Protein AF-A0A7S3PNC8-F1 (afdb_monomer_lite)

Organism: NCBI:txid215587

Foldseek 3Di:
DADLDPDHDLPLDFLVSNVVVVVVCCVPPNVDDPVPVPPCSVVDDRCCSPCDDLNPLAQVSLLLVLLVVLVVVLPDPDPDDDDDDDQLNCCLLVVDGDDVVDDWDWDFQSVQLVVVNPVSDSVSSVRTHTDPPHPPPPVVVVDDPVRVVVCVVCLVVSVVSCVVNVHDRRPVSD

Sequence (174 aa):
MQETGDVNCDTGKPLEETWDNLKTSVEAHIKLQPSMLCTKLLDINPKWHKKEGDYAHDGKKIKARLRRFTKWLLNRPERNIAIVGHHNIFLALLEFSFMNCEVREYALDVSMAQTLADQETDAILKAWRPVYPLPLAADSNNLSNAEKEHLRIHLPYCVEKFTLWGYPIPENFR

Structure (mmCIF, N/CA/C/O backbone):
data_AF-A0A7S3PNC8-F1
#
_en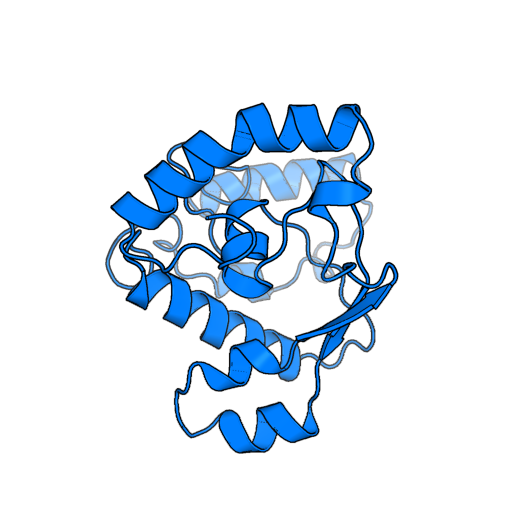try.id   AF-A0A7S3PNC8-F1
#
loop_
_atom_site.group_PDB
_atom_site.id
_atom_site.type_symbol
_atom_site.label_atom_id
_atom_site.label_alt_id
_atom_site.label_comp_id
_atom_site.label_asym_id
_atom_site.label_entity_id
_atom_site.label_seq_id
_atom_site.pdbx_PDB_ins_code
_atom_site.Cartn_x
_atom_site.Cartn_y
_atom_site.Cartn_z
_atom_site.occupancy
_atom_site.B_iso_or_equiv
_atom_site.auth_seq_id
_atom_site.auth_comp_id
_atom_site.auth_asym_id
_atom_site.auth_atom_id
_atom_site.pdbx_PDB_model_num
ATOM 1 N N . MET A 1 1 ? -3.803 6.493 3.373 1.00 66.00 1 MET A N 1
ATOM 2 C CA . MET A 1 1 ? -2.326 6.385 3.332 1.00 66.00 1 MET A CA 1
ATOM 3 C C . MET A 1 1 ? -1.771 7.734 2.928 1.00 66.00 1 MET A C 1
ATOM 5 O O . MET A 1 1 ? -2.482 8.460 2.254 1.00 66.00 1 MET A O 1
ATOM 9 N N . GLN A 1 2 ? -0.558 8.073 3.355 1.00 71.62 2 GLN A N 1
ATOM 10 C CA . GLN A 1 2 ? 0.107 9.319 2.972 1.00 71.62 2 GLN A CA 1
ATOM 11 C C . GLN A 1 2 ? 1.274 8.988 2.046 1.00 71.62 2 GLN A C 1
ATOM 13 O O . GLN A 1 2 ? 1.946 7.975 2.253 1.00 71.62 2 GLN A O 1
ATOM 18 N N . GLU A 1 3 ? 1.509 9.845 1.060 1.00 72.06 3 GLU A N 1
ATOM 19 C CA . GLU A 1 3 ? 2.685 9.793 0.201 1.00 72.06 3 GLU A CA 1
ATOM 20 C C . GLU A 1 3 ? 3.998 9.888 0.999 1.00 72.06 3 GLU A C 1
ATOM 22 O O . GLU A 1 3 ? 4.087 10.524 2.054 1.00 72.06 3 GLU A O 1
ATOM 27 N N . THR A 1 4 ? 5.037 9.226 0.492 1.00 69.38 4 THR A N 1
ATOM 28 C CA . THR A 1 4 ? 6.362 9.163 1.121 1.00 69.38 4 THR A CA 1
ATOM 29 C C . THR A 1 4 ? 7.457 9.940 0.375 1.00 69.38 4 THR A C 1
ATOM 31 O O . THR A 1 4 ? 8.585 9.983 0.858 1.00 69.38 4 THR A O 1
ATOM 34 N N . GLY A 1 5 ? 7.151 10.552 -0.775 1.00 69.50 5 GLY A N 1
ATOM 35 C CA . GLY A 1 5 ? 8.066 11.384 -1.571 1.00 69.50 5 GLY A CA 1
ATOM 36 C C . GLY A 1 5 ? 8.062 12.856 -1.153 1.00 69.50 5 GLY A C 1
ATOM 37 O O . GLY A 1 5 ? 7.166 13.283 -0.437 1.00 69.50 5 GLY A O 1
ATOM 38 N N . ASP A 1 6 ? 9.083 13.622 -1.553 1.00 73.00 6 ASP A N 1
ATOM 39 C CA . ASP A 1 6 ? 9.300 15.029 -1.147 1.00 73.00 6 ASP A CA 1
ATOM 40 C C . ASP A 1 6 ? 8.379 16.035 -1.846 1.00 73.00 6 ASP A C 1
ATOM 42 O O . ASP A 1 6 ? 8.171 17.137 -1.342 1.00 73.00 6 ASP A O 1
ATOM 46 N N . VAL A 1 7 ? 7.797 15.634 -2.972 1.00 73.81 7 VAL A N 1
ATOM 47 C CA . VAL A 1 7 ? 6.753 16.383 -3.669 1.00 73.81 7 VAL A CA 1
ATOM 48 C C . VAL A 1 7 ? 5.416 16.056 -3.014 1.00 73.81 7 VAL A C 1
ATOM 50 O O . VAL A 1 7 ? 5.134 14.892 -2.755 1.00 73.81 7 VAL A O 1
ATOM 53 N N . ASN A 1 8 ? 4.601 17.072 -2.738 1.00 67.12 8 ASN A N 1
ATOM 54 C CA . ASN A 1 8 ? 3.245 16.849 -2.249 1.00 67.12 8 ASN A CA 1
ATOM 55 C C . ASN A 1 8 ? 2.340 16.458 -3.423 1.00 67.12 8 ASN A C 1
ATOM 57 O O . ASN A 1 8 ? 2.175 17.247 -4.354 1.00 67.12 8 ASN A O 1
ATOM 61 N N . CYS A 1 9 ? 1.702 15.294 -3.359 1.00 71.12 9 CYS A N 1
ATOM 62 C CA . CYS A 1 9 ? 0.539 14.977 -4.181 1.00 71.12 9 CYS A CA 1
ATOM 63 C C . CYS A 1 9 ? -0.652 15.863 -3.802 1.00 71.12 9 CYS A C 1
ATOM 65 O O . CYS A 1 9 ? -0.642 16.551 -2.778 1.00 71.12 9 CYS A O 1
ATOM 67 N N . ASP A 1 10 ? -1.723 15.780 -4.590 1.00 70.50 10 ASP A N 1
ATOM 68 C CA . ASP A 1 10 ? -2.957 16.545 -4.367 1.00 70.50 10 ASP A CA 1
ATOM 69 C C . ASP A 1 10 ? -3.556 16.334 -2.977 1.00 70.50 10 ASP A C 1
ATOM 71 O O . ASP A 1 10 ? -4.218 17.221 -2.443 1.00 70.50 10 ASP A O 1
ATOM 75 N N . THR A 1 11 ? -3.289 15.174 -2.372 1.00 69.81 11 THR A N 1
ATOM 76 C CA . THR A 1 11 ? -3.720 14.894 -1.006 1.00 69.81 11 THR A CA 1
ATOM 77 C C . THR A 1 11 ? -2.654 15.260 0.023 1.00 69.81 11 THR A C 1
ATOM 79 O O . THR A 1 11 ? -3.019 15.635 1.114 1.00 69.81 11 THR A O 1
ATOM 82 N N . GLY A 1 12 ? -1.353 15.284 -0.276 1.00 76.56 12 GLY A N 1
ATOM 83 C CA . GLY A 1 12 ? -0.270 15.525 0.696 1.00 76.56 12 GLY A CA 1
ATOM 84 C C . GLY A 1 12 ? -0.177 16.944 1.282 1.00 76.56 12 GLY A C 1
ATOM 85 O O . GLY A 1 12 ? 0.862 17.310 1.828 1.00 76.56 12 GLY A O 1
ATOM 86 N N . LYS A 1 13 ? -1.226 17.754 1.157 1.00 83.00 13 LYS A N 1
ATOM 87 C CA . LYS A 1 13 ? -1.278 19.168 1.528 1.00 83.00 13 LYS A CA 1
ATOM 88 C C . LYS A 1 13 ? -2.062 19.378 2.831 1.00 83.00 13 LYS A C 1
ATOM 90 O O . LYS A 1 13 ? -2.719 18.454 3.323 1.00 83.00 13 LYS A O 1
ATOM 95 N N . PRO A 1 14 ? -2.014 20.578 3.438 1.00 86.25 14 PRO A N 1
ATOM 96 C CA . PRO A 1 14 ? -2.911 20.916 4.538 1.00 86.25 14 PRO A CA 1
ATOM 97 C C . PRO A 1 14 ? -4.379 20.632 4.185 1.00 86.25 14 PRO A C 1
ATOM 99 O O . PRO A 1 14 ? -4.788 20.741 3.027 1.00 86.25 14 PRO A O 1
ATOM 102 N N . LEU A 1 15 ? -5.172 20.247 5.192 1.00 81.69 15 LEU A N 1
ATOM 103 C CA . LEU A 1 15 ? -6.562 19.822 4.991 1.00 81.69 15 LEU A CA 1
ATOM 104 C C . LEU A 1 15 ? -7.410 20.911 4.322 1.00 81.69 15 LEU A C 1
ATOM 106 O O . LEU A 1 15 ? -8.212 20.591 3.456 1.00 81.69 15 LEU A O 1
ATOM 110 N N . GLU A 1 16 ? -7.197 22.172 4.696 1.00 81.38 16 GLU A N 1
ATOM 111 C CA . GLU A 1 16 ? -7.888 23.335 4.128 1.00 81.38 16 GLU A CA 1
ATOM 112 C C . GLU A 1 16 ? -7.658 23.446 2.613 1.00 81.38 16 GLU A C 1
ATOM 114 O O . GLU A 1 16 ? -8.610 23.421 1.841 1.00 81.38 16 GLU A O 1
ATOM 119 N N . GLU A 1 17 ? -6.397 23.406 2.172 1.00 83.25 17 GLU A N 1
ATOM 120 C CA . GLU A 1 17 ? -6.059 23.447 0.743 1.00 83.25 17 GLU A CA 1
ATOM 121 C C . GLU A 1 17 ? -6.578 22.210 -0.010 1.00 83.25 17 GLU A C 1
ATOM 123 O O . GLU A 1 17 ? -7.066 22.302 -1.137 1.00 83.25 17 GLU A O 1
ATOM 128 N N . THR A 1 18 ? -6.496 21.032 0.615 1.00 78.69 18 THR A N 1
ATOM 129 C CA . THR A 1 18 ? -7.014 19.789 0.022 1.00 78.69 18 THR A CA 1
ATOM 130 C C . THR A 1 18 ? -8.529 19.868 -0.163 1.00 78.69 18 THR A C 1
ATOM 132 O O . THR A 1 18 ? -9.049 19.447 -1.195 1.00 78.69 18 THR A O 1
ATOM 135 N N . TRP A 1 19 ? -9.241 20.419 0.822 1.00 77.69 19 TRP A N 1
ATOM 136 C CA . TRP A 1 19 ? -10.691 20.562 0.799 1.00 77.69 19 TRP A CA 1
ATOM 137 C C . TRP A 1 19 ? -11.152 21.523 -0.293 1.00 77.69 19 TRP A C 1
ATOM 139 O O . TRP A 1 19 ? -12.074 21.187 -1.035 1.00 77.69 19 TRP A O 1
ATOM 149 N N . ASP A 1 20 ? -10.483 22.663 -0.452 1.00 78.75 20 ASP A N 1
ATOM 150 C CA . ASP A 1 20 ? -10.819 23.639 -1.492 1.00 78.75 20 ASP A CA 1
ATOM 151 C C . ASP A 1 20 ? -10.636 23.058 -2.902 1.00 78.75 20 ASP A C 1
ATOM 153 O O . ASP A 1 20 ? -11.516 23.196 -3.762 1.00 78.75 20 ASP A O 1
ATOM 157 N N . ASN A 1 21 ? -9.544 22.318 -3.124 1.00 76.50 21 ASN A N 1
ATOM 158 C CA . ASN A 1 21 ? -9.298 21.621 -4.389 1.00 76.50 21 ASN A CA 1
ATOM 159 C C . ASN A 1 21 ? -10.350 20.537 -4.658 1.00 76.50 21 ASN A C 1
ATOM 161 O O . ASN A 1 21 ? -10.843 20.396 -5.784 1.00 76.50 21 ASN A O 1
ATOM 165 N N . LEU A 1 22 ? -10.719 19.775 -3.625 1.00 74.69 22 LEU A N 1
ATOM 166 C CA . LEU A 1 22 ? -11.685 18.689 -3.747 1.00 74.69 22 LEU A CA 1
ATOM 167 C C . LEU A 1 22 ? -13.095 19.225 -3.995 1.00 74.69 22 LEU A C 1
ATOM 169 O O . LEU A 1 22 ? -13.787 18.721 -4.874 1.00 74.69 22 LEU A O 1
ATOM 173 N N . LYS A 1 23 ? -13.498 20.278 -3.278 1.00 73.50 23 LYS A N 1
ATOM 174 C CA . LYS A 1 23 ? -14.779 20.960 -3.467 1.00 73.50 23 LYS A CA 1
ATOM 175 C C . LYS A 1 23 ? -14.901 21.494 -4.890 1.00 73.50 23 LYS A C 1
ATOM 177 O O . LYS A 1 23 ? -15.875 21.174 -5.562 1.00 73.50 23 LYS A O 1
ATOM 182 N N . THR A 1 24 ? -13.878 22.197 -5.374 1.00 73.50 24 THR A N 1
ATOM 183 C CA . THR A 1 24 ? -13.835 22.713 -6.751 1.00 73.50 24 THR A CA 1
ATOM 184 C C . THR A 1 24 ? -13.957 21.582 -7.774 1.00 73.50 24 THR A C 1
ATOM 186 O O . THR A 1 24 ? -14.738 21.668 -8.719 1.00 73.50 24 THR A O 1
ATOM 189 N N . SER A 1 25 ? -13.221 20.485 -7.573 1.00 69.56 25 SER A N 1
ATOM 190 C CA . SER A 1 25 ? -13.228 19.340 -8.492 1.00 69.56 25 SER A CA 1
ATOM 191 C C . SER A 1 25 ? -14.570 18.609 -8.506 1.00 69.56 25 SER A C 1
ATOM 193 O O . SER A 1 25 ? -15.057 18.242 -9.575 1.00 69.56 25 SER A O 1
ATOM 195 N N . VAL A 1 26 ? -15.182 18.421 -7.334 1.00 68.19 26 VAL A N 1
ATOM 196 C CA . VAL A 1 26 ? -16.498 17.795 -7.180 1.00 68.19 26 VAL A CA 1
ATOM 197 C C . VAL A 1 26 ? -17.564 18.679 -7.816 1.00 68.19 26 VAL A C 1
ATOM 199 O O . VAL A 1 26 ? -18.251 18.217 -8.718 1.00 68.19 26 VAL A O 1
ATOM 202 N N . GLU A 1 27 ? -17.643 19.956 -7.442 1.00 68.00 27 GLU A N 1
ATOM 203 C CA . GLU A 1 27 ? -18.615 20.903 -8.004 1.00 68.00 27 GLU A CA 1
ATOM 204 C C . GLU A 1 27 ? -18.515 20.997 -9.535 1.00 68.00 27 GLU A C 1
ATOM 206 O O . GLU A 1 27 ? -19.541 21.085 -10.211 1.00 68.00 27 GLU A O 1
ATOM 211 N N . ALA A 1 28 ? -17.301 20.918 -10.091 1.00 67.75 28 ALA A N 1
ATOM 212 C CA . ALA A 1 28 ? -17.075 21.016 -11.529 1.00 67.75 28 ALA A CA 1
ATOM 213 C C . ALA A 1 28 ? -17.325 19.710 -12.313 1.00 67.75 28 ALA A C 1
ATOM 215 O O . ALA A 1 28 ? -17.819 19.773 -13.438 1.00 67.75 28 ALA A O 1
ATOM 216 N N . HIS A 1 29 ? -16.990 18.534 -11.766 1.00 59.22 29 HIS A N 1
ATOM 217 C CA . HIS A 1 29 ? -16.910 17.295 -12.565 1.00 59.22 29 HIS A CA 1
ATOM 218 C C . HIS A 1 29 ? -17.810 16.166 -12.082 1.00 59.22 29 HIS A C 1
ATOM 220 O O . HIS A 1 29 ? -18.185 15.295 -12.869 1.00 59.22 29 HIS A O 1
ATOM 226 N N . ILE A 1 30 ? -18.159 16.150 -10.800 1.00 58.81 30 ILE A N 1
ATOM 227 C CA . ILE A 1 30 ? -18.856 15.026 -10.201 1.00 58.81 30 ILE A CA 1
ATOM 228 C C . ILE A 1 30 ? -20.077 15.594 -9.501 1.00 58.81 30 ILE A C 1
ATOM 230 O O . ILE A 1 30 ? -19.971 16.138 -8.413 1.00 58.81 30 ILE A O 1
ATOM 234 N N . LYS A 1 31 ? -21.265 15.440 -10.097 1.00 62.28 31 LYS A N 1
ATOM 235 C CA . LYS A 1 31 ? -22.563 15.796 -9.486 1.00 62.28 31 LYS A CA 1
ATOM 236 C C . LYS A 1 31 ? -22.887 14.965 -8.220 1.00 62.28 31 LYS A C 1
ATOM 238 O O . LYS A 1 31 ? -24.037 14.596 -7.995 1.00 62.28 31 LYS A O 1
ATOM 243 N N . LEU A 1 32 ? -21.884 14.594 -7.427 1.00 59.16 32 LEU A N 1
ATOM 244 C CA . LEU A 1 32 ? -22.021 14.020 -6.104 1.00 59.16 32 LEU A CA 1
ATOM 245 C C . LEU A 1 32 ? -22.671 15.063 -5.204 1.00 59.16 32 LEU A C 1
ATOM 247 O O . LEU A 1 32 ? -22.233 16.208 -5.113 1.00 59.16 32 LEU A O 1
ATOM 251 N N . GLN A 1 33 ? -23.727 14.640 -4.522 1.00 58.88 33 GLN A N 1
ATOM 252 C CA . GLN A 1 33 ? -24.306 15.433 -3.452 1.00 58.88 33 GLN A CA 1
ATOM 253 C C . GLN A 1 33 ? -23.237 15.645 -2.365 1.00 58.88 33 GLN A C 1
ATOM 255 O O . GLN A 1 33 ? -22.508 14.700 -2.060 1.00 58.88 33 GLN A O 1
ATOM 260 N N . PRO A 1 34 ? -23.148 16.823 -1.724 1.00 56.91 34 PRO A N 1
ATOM 261 C CA . PRO A 1 34 ? -22.233 17.047 -0.601 1.00 56.91 34 PRO A CA 1
ATOM 262 C C . PRO A 1 34 ? -22.382 16.021 0.535 1.00 56.91 34 PRO A C 1
ATOM 264 O O . PRO A 1 34 ? -21.418 15.721 1.227 1.00 56.91 34 PRO A O 1
ATOM 267 N N . SER A 1 35 ? -23.565 15.416 0.692 1.00 58.41 35 SER A N 1
ATOM 268 C CA . SER A 1 35 ? -23.819 14.307 1.626 1.00 58.41 35 SER A CA 1
ATOM 269 C C . SER A 1 35 ? -23.121 12.991 1.254 1.00 58.41 35 SER A C 1
ATOM 271 O O . SER A 1 35 ? -22.990 12.108 2.099 1.00 58.41 35 SER A O 1
ATOM 273 N N . MET A 1 36 ? -22.677 12.849 0.003 1.00 55.88 36 MET A N 1
ATOM 274 C CA . MET A 1 36 ? -21.869 11.731 -0.486 1.00 55.88 36 MET A CA 1
ATOM 275 C C . MET A 1 36 ? -20.365 11.998 -0.363 1.00 55.88 36 MET A C 1
ATOM 277 O O . MET A 1 36 ? -19.583 11.051 -0.469 1.00 55.88 36 MET A O 1
ATOM 281 N N . LEU A 1 37 ? -19.939 13.248 -0.117 1.00 60.03 37 LEU A N 1
ATOM 282 C CA . LEU A 1 37 ? -18.570 13.497 0.325 1.00 60.03 37 LEU A CA 1
ATOM 283 C C . LEU A 1 37 ? -18.414 12.861 1.699 1.00 60.03 37 LEU A C 1
ATOM 285 O O . LEU A 1 37 ? -19.132 13.186 2.644 1.00 60.03 37 LEU A O 1
ATOM 289 N N . CYS A 1 38 ? -17.488 11.914 1.790 1.00 54.16 38 CYS A N 1
ATOM 290 C CA . CYS A 1 38 ? -17.302 11.123 2.989 1.00 54.16 38 CYS A CA 1
ATOM 291 C C . CYS A 1 38 ? -17.013 12.060 4.176 1.00 54.16 38 CYS A C 1
ATOM 293 O O . CYS A 1 38 ? -15.948 12.674 4.245 1.00 54.16 38 CYS A O 1
ATOM 295 N N . THR A 1 39 ? -17.940 12.124 5.136 1.00 53.03 39 THR A N 1
ATOM 296 C CA . THR A 1 39 ? -17.840 12.892 6.396 1.00 53.03 39 THR A CA 1
ATOM 297 C C . THR A 1 39 ? -16.561 12.604 7.191 1.00 53.03 39 THR A C 1
ATOM 299 O O . THR A 1 39 ? -16.153 13.402 8.026 1.00 53.03 39 THR A O 1
ATOM 302 N N . LYS A 1 40 ? -15.872 11.506 6.865 1.00 62.03 40 LYS A N 1
ATOM 303 C CA . LYS A 1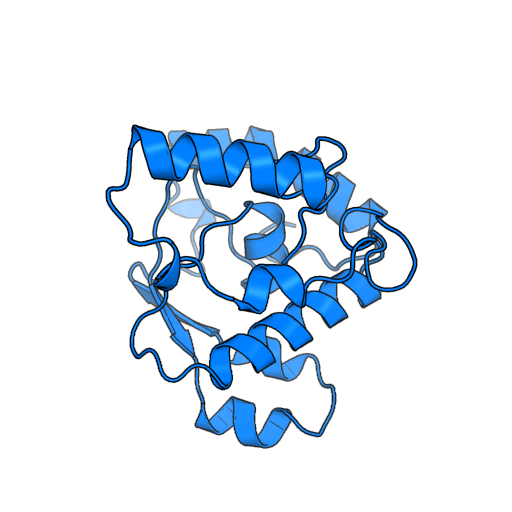 40 ? -14.590 11.082 7.433 1.00 62.03 40 LYS A CA 1
ATOM 304 C C . LYS A 1 40 ? -13.383 11.929 7.024 1.00 62.03 40 LYS A C 1
ATOM 306 O O . LYS A 1 40 ? -12.327 11.768 7.624 1.00 62.03 40 LYS A O 1
ATOM 311 N N . LEU A 1 41 ? -13.495 12.815 6.028 1.00 61.75 41 LEU A N 1
ATOM 312 C CA . LEU A 1 41 ? -12.418 13.773 5.728 1.00 61.75 41 LEU A CA 1
ATOM 313 C C . LEU A 1 41 ? -12.158 14.716 6.916 1.00 61.75 41 LEU A C 1
ATOM 315 O O . LEU A 1 41 ? -11.016 15.109 7.139 1.00 61.75 41 LEU A O 1
ATOM 319 N N . LEU A 1 42 ? -13.190 15.007 7.718 1.00 61.78 42 LEU A N 1
ATOM 320 C CA . LEU A 1 42 ? -13.075 15.812 8.939 1.00 61.78 42 LEU A CA 1
ATOM 321 C C . LEU A 1 42 ? -12.362 15.072 10.084 1.00 61.78 42 LEU A C 1
ATOM 323 O O . LEU A 1 42 ? -11.823 15.717 10.978 1.00 61.78 42 LEU A O 1
ATOM 327 N N . ASP A 1 43 ? -12.301 13.737 10.032 1.00 71.44 43 ASP A N 1
ATOM 328 C CA . ASP A 1 43 ? -11.611 12.910 11.032 1.00 71.44 43 ASP A CA 1
ATOM 329 C C . ASP A 1 43 ? -10.102 12.783 10.750 1.00 71.44 43 ASP A C 1
ATOM 331 O O . ASP A 1 43 ? -9.360 12.139 11.501 1.00 71.44 43 ASP A O 1
ATOM 335 N N . ILE A 1 44 ? -9.617 13.369 9.650 1.00 76.00 44 ILE A N 1
ATOM 336 C CA . ILE A 1 44 ? -8.196 13.355 9.314 1.00 76.00 44 ILE A CA 1
ATOM 337 C C . ILE A 1 44 ? -7.456 14.281 10.276 1.00 76.00 44 ILE A C 1
ATOM 339 O O . ILE A 1 44 ? -7.771 15.460 10.412 1.00 76.00 44 ILE A O 1
ATOM 343 N N . ASN A 1 45 ? -6.406 13.755 10.911 1.00 82.81 45 ASN A N 1
ATOM 344 C CA . ASN A 1 45 ? -5.508 14.558 11.734 1.00 82.81 45 ASN A CA 1
ATOM 345 C C . ASN A 1 45 ? -5.006 15.772 10.919 1.00 82.81 45 ASN A C 1
ATOM 347 O O . ASN A 1 45 ? -4.343 15.559 9.907 1.00 82.81 45 ASN A O 1
ATOM 351 N N . PRO A 1 46 ? -5.220 17.029 11.347 1.00 83.62 46 PRO A N 1
ATOM 352 C CA . PRO A 1 46 ? -4.823 18.209 10.570 1.00 83.62 46 PRO A CA 1
ATOM 353 C C . PRO A 1 46 ? -3.329 18.263 10.215 1.00 83.62 46 PRO A C 1
ATOM 355 O O . PRO A 1 46 ? -2.934 18.909 9.247 1.00 83.62 46 PRO A O 1
ATOM 358 N N . LYS A 1 47 ? -2.483 17.562 10.981 1.00 86.38 47 LYS A N 1
ATOM 359 C CA . LYS A 1 47 ? -1.034 17.456 10.768 1.00 86.38 47 LYS A CA 1
ATOM 360 C C . LYS A 1 47 ? -0.621 16.230 9.952 1.00 86.38 47 LYS A C 1
ATOM 362 O O . LYS A 1 47 ? 0.567 15.950 9.878 1.00 86.38 47 LYS A O 1
ATOM 367 N N . TRP A 1 48 ? -1.552 15.499 9.345 1.00 83.94 48 TRP A N 1
ATOM 368 C CA . TRP A 1 48 ? -1.245 14.272 8.606 1.00 83.94 48 TRP A CA 1
ATOM 369 C C . TRP A 1 48 ? -0.263 14.483 7.448 1.00 83.94 48 TRP A C 1
ATOM 371 O O . TRP A 1 48 ? 0.500 13.580 7.142 1.00 83.94 48 TRP A O 1
ATOM 381 N N . HIS A 1 49 ? -0.256 15.670 6.833 1.00 85.38 49 HIS A N 1
ATOM 382 C CA . HIS A 1 49 ? 0.681 16.050 5.774 1.00 85.38 49 HIS A CA 1
ATOM 383 C C . HIS A 1 49 ? 2.117 16.240 6.289 1.00 85.38 49 HIS A C 1
ATOM 385 O O . HIS A 1 49 ? 3.071 16.173 5.516 1.00 85.38 49 HIS A O 1
ATOM 391 N N . LYS A 1 50 ? 2.301 16.452 7.600 1.00 87.88 50 LYS A N 1
ATOM 392 C CA . LYS A 1 50 ? 3.624 16.611 8.207 1.00 87.88 50 LYS A CA 1
ATOM 393 C C . LYS A 1 50 ? 4.269 15.248 8.370 1.00 87.88 50 LYS A C 1
ATOM 395 O O . LYS A 1 50 ? 3.738 14.378 9.051 1.00 87.88 50 LYS A O 1
ATOM 400 N N . LYS A 1 51 ? 5.443 15.070 7.776 1.00 87.56 51 LYS A N 1
ATOM 401 C CA . LYS A 1 51 ? 6.192 13.806 7.749 1.00 87.56 51 LYS A CA 1
ATOM 402 C C . LYS A 1 51 ? 7.001 13.607 9.032 1.00 87.56 51 LYS A C 1
ATOM 404 O O . LYS A 1 51 ? 8.205 13.375 9.011 1.00 87.56 51 LYS A O 1
ATOM 409 N N . GLU A 1 52 ? 6.319 13.723 10.162 1.00 90.06 52 GLU A N 1
ATOM 410 C CA . GLU A 1 52 ? 6.883 13.692 11.509 1.00 90.06 52 GLU A CA 1
ATOM 411 C C . GLU A 1 52 ? 6.123 12.681 12.376 1.00 90.06 52 GLU A C 1
ATOM 413 O O . GLU A 1 52 ? 4.992 12.295 12.068 1.00 90.06 52 GLU A O 1
ATOM 418 N N . GLY A 1 53 ? 6.732 12.233 13.477 1.00 90.50 53 GLY A N 1
ATOM 419 C CA . GLY A 1 53 ? 6.095 11.305 14.415 1.00 90.50 53 GLY A CA 1
ATOM 420 C C . GLY A 1 53 ? 5.611 10.021 13.730 1.00 90.50 53 GLY A C 1
ATOM 421 O O . GLY A 1 53 ? 6.403 9.258 13.179 1.00 90.50 53 GLY A O 1
ATOM 422 N N . ASP A 1 54 ? 4.301 9.774 13.751 1.00 87.38 54 ASP A N 1
ATOM 423 C CA . ASP A 1 54 ? 3.686 8.589 13.131 1.00 87.38 54 ASP A CA 1
ATOM 424 C C . ASP A 1 54 ? 3.614 8.621 11.600 1.00 87.38 54 ASP A C 1
ATOM 426 O O . ASP A 1 54 ? 3.259 7.612 10.978 1.00 87.38 54 ASP A O 1
ATOM 430 N N . TYR A 1 55 ? 3.971 9.756 11.007 1.00 86.81 55 TYR A N 1
ATOM 431 C CA . TYR A 1 55 ? 3.985 10.012 9.570 1.00 86.81 55 TYR A CA 1
ATOM 432 C C . TYR A 1 55 ? 5.408 10.125 9.000 1.00 86.81 55 TYR A C 1
ATOM 434 O O . TYR A 1 55 ? 5.573 10.313 7.793 1.00 86.81 55 TYR A O 1
ATOM 442 N N . ALA A 1 56 ? 6.436 9.968 9.842 1.00 89.69 56 ALA A N 1
ATOM 443 C CA . ALA A 1 56 ? 7.835 10.039 9.435 1.00 89.69 56 ALA A CA 1
ATOM 444 C C . ALA A 1 56 ? 8.211 9.008 8.355 1.00 89.69 56 ALA A C 1
ATOM 446 O O . ALA A 1 56 ? 7.626 7.922 8.256 1.00 89.69 56 ALA A O 1
ATOM 447 N N . HIS A 1 57 ? 9.230 9.345 7.563 1.00 87.19 57 HIS A N 1
ATOM 448 C CA . HIS A 1 57 ? 9.818 8.495 6.518 1.00 87.19 57 HIS A CA 1
ATOM 449 C C . HIS A 1 57 ? 10.786 7.440 7.074 1.00 87.19 57 HIS A C 1
ATOM 451 O O . HIS A 1 57 ? 11.829 7.169 6.496 1.00 87.19 57 HIS A O 1
ATOM 457 N N . ASP A 1 58 ? 10.437 6.856 8.215 1.00 90.25 58 ASP A N 1
ATOM 458 C CA . ASP A 1 58 ? 11.151 5.733 8.814 1.00 90.25 58 ASP A CA 1
ATOM 459 C C . ASP A 1 58 ? 10.456 4.424 8.425 1.00 90.25 58 ASP A C 1
ATOM 461 O O . ASP A 1 58 ? 9.224 4.342 8.371 1.00 90.25 58 ASP A O 1
ATOM 465 N N . GLY A 1 59 ? 11.241 3.381 8.178 1.00 91.38 59 GLY A N 1
ATOM 466 C CA . GLY A 1 59 ? 10.762 2.092 7.710 1.00 91.38 59 GLY A CA 1
ATOM 467 C C . GLY A 1 59 ? 9.773 1.458 8.685 1.00 91.38 59 GLY A C 1
ATOM 468 O O . GLY A 1 59 ? 8.741 0.937 8.255 1.00 91.38 59 GLY A O 1
ATOM 469 N N . LYS A 1 60 ? 9.998 1.580 10.002 1.00 91.88 60 LYS A N 1
ATOM 470 C CA . LYS A 1 60 ? 9.062 1.074 11.023 1.00 91.88 60 LYS A CA 1
ATOM 471 C C . LYS A 1 60 ? 7.747 1.856 11.006 1.00 91.88 60 LYS A C 1
ATOM 473 O O . LYS A 1 60 ? 6.677 1.251 11.104 1.00 91.88 60 LYS A O 1
ATOM 478 N N . LYS A 1 61 ? 7.792 3.182 10.846 1.00 91.94 61 LYS A N 1
ATOM 479 C CA . LYS A 1 61 ? 6.612 4.055 10.741 1.00 91.94 61 LYS A CA 1
ATOM 480 C C . LYS A 1 61 ? 5.836 3.822 9.446 1.00 91.94 61 LYS A C 1
ATOM 482 O O . LYS A 1 61 ? 4.607 3.761 9.483 1.00 91.94 61 LYS A O 1
ATOM 487 N N . ILE A 1 62 ? 6.515 3.624 8.315 1.00 91.12 62 ILE A N 1
ATOM 488 C CA . ILE A 1 62 ? 5.893 3.212 7.047 1.00 91.12 62 ILE A CA 1
ATOM 489 C C . ILE A 1 62 ? 5.154 1.888 7.250 1.00 91.12 62 ILE A C 1
ATOM 491 O O . ILE A 1 62 ? 3.953 1.812 7.002 1.00 91.12 62 ILE A O 1
ATOM 495 N N . LYS A 1 63 ? 5.816 0.881 7.819 1.00 92.00 63 LYS A N 1
ATOM 496 C CA . LYS A 1 63 ? 5.206 -0.426 8.087 1.00 92.00 63 LYS A CA 1
ATOM 497 C C . LYS A 1 63 ? 4.007 -0.339 9.026 1.00 92.00 63 LYS A C 1
ATOM 499 O O . LYS A 1 63 ? 2.969 -0.944 8.776 1.00 92.00 63 LYS A O 1
ATOM 504 N N . ALA A 1 64 ? 4.099 0.473 10.080 1.00 90.94 64 ALA A N 1
ATOM 505 C CA . ALA A 1 64 ? 2.975 0.756 10.970 1.00 90.94 64 ALA A CA 1
ATOM 506 C C . ALA A 1 64 ? 1.783 1.383 10.224 1.00 90.94 64 ALA A C 1
ATOM 508 O O . ALA A 1 64 ? 0.640 0.988 10.456 1.00 90.94 64 ALA A O 1
ATOM 509 N N . ARG A 1 65 ? 2.030 2.314 9.292 1.00 90.62 65 ARG A N 1
ATOM 510 C CA . ARG A 1 65 ? 0.984 2.897 8.435 1.00 90.62 65 ARG A CA 1
ATOM 511 C C . ARG A 1 65 ? 0.342 1.852 7.523 1.00 90.62 65 ARG A C 1
ATOM 513 O O . ARG A 1 65 ? -0.883 1.827 7.439 1.00 90.62 65 ARG A O 1
ATOM 520 N N . LEU A 1 66 ? 1.132 0.973 6.905 1.00 92.50 66 LEU A N 1
ATOM 521 C CA . LEU A 1 66 ? 0.628 -0.119 6.061 1.00 92.50 66 LEU A CA 1
ATOM 522 C C . LEU A 1 66 ? -0.213 -1.124 6.863 1.00 92.50 66 LEU A C 1
ATOM 524 O O . LEU A 1 66 ? -1.281 -1.538 6.406 1.00 92.50 66 LEU A O 1
ATOM 528 N N . ARG A 1 67 ? 0.202 -1.451 8.098 1.00 91.12 67 ARG A N 1
ATOM 529 C CA . ARG A 1 67 ? -0.578 -2.290 9.025 1.00 91.12 67 ARG A CA 1
ATOM 530 C C . ARG A 1 67 ? -1.919 -1.639 9.357 1.00 91.12 67 ARG A C 1
ATOM 532 O O . ARG A 1 67 ? -2.958 -2.273 9.199 1.00 91.12 67 ARG A O 1
ATOM 539 N N . ARG A 1 68 ? -1.917 -0.363 9.769 1.00 89.50 68 ARG A N 1
ATOM 540 C CA . ARG A 1 68 ? -3.154 0.391 10.056 1.00 89.50 68 ARG A CA 1
ATOM 541 C C . ARG A 1 68 ? -4.070 0.473 8.838 1.00 89.50 68 ARG A C 1
ATOM 543 O O . ARG A 1 68 ? -5.273 0.297 8.981 1.00 89.50 68 ARG A O 1
ATOM 550 N N . PHE A 1 69 ? -3.507 0.709 7.655 1.00 91.31 69 PHE A N 1
ATOM 551 C CA . PHE A 1 69 ? -4.262 0.754 6.407 1.00 91.31 69 PHE A CA 1
ATOM 552 C C . PHE A 1 69 ? -4.912 -0.593 6.077 1.00 91.31 69 PHE A C 1
ATOM 554 O O . PHE A 1 69 ? -6.106 -0.636 5.801 1.00 91.31 69 PHE A O 1
ATOM 561 N N . THR A 1 70 ? -4.162 -1.691 6.188 1.00 92.06 70 THR A N 1
ATOM 562 C CA . THR A 1 70 ? -4.691 -3.042 5.956 1.00 92.06 70 THR A CA 1
ATOM 563 C C . THR A 1 70 ? -5.797 -3.377 6.961 1.00 92.06 70 THR A C 1
ATOM 565 O O . THR A 1 70 ? -6.873 -3.807 6.560 1.00 92.06 70 THR A O 1
ATOM 568 N N . LYS A 1 71 ? -5.601 -3.084 8.259 1.00 88.69 71 LYS A N 1
ATOM 569 C CA . LYS A 1 71 ? -6.654 -3.224 9.286 1.00 88.69 71 LYS A CA 1
ATOM 570 C C . LYS A 1 71 ? -7.895 -2.399 8.952 1.00 88.69 71 LYS A C 1
ATOM 572 O O . LYS A 1 71 ? -9.012 -2.880 9.106 1.00 88.69 71 LYS A O 1
ATOM 577 N N . TRP A 1 72 ? -7.711 -1.157 8.514 1.00 88.88 72 TRP A N 1
ATOM 578 C CA . TRP A 1 72 ? -8.822 -0.293 8.126 1.00 88.88 72 TRP A CA 1
ATOM 579 C C . TRP A 1 72 ? -9.604 -0.880 6.946 1.00 88.88 72 TRP A C 1
ATOM 581 O O . TRP A 1 72 ? -10.829 -0.926 7.025 1.00 88.88 72 TRP A O 1
ATOM 591 N N . LEU A 1 73 ? -8.915 -1.386 5.915 1.00 90.06 73 LEU A N 1
ATOM 592 C CA . LEU A 1 73 ? -9.534 -2.046 4.760 1.00 90.06 73 LEU A CA 1
ATOM 593 C C . LEU A 1 73 ? -10.327 -3.295 5.142 1.00 90.06 73 LEU A C 1
ATOM 595 O O . LEU A 1 73 ? -11.439 -3.478 4.669 1.00 90.06 73 LEU A O 1
ATOM 599 N N . LEU A 1 74 ? -9.793 -4.129 6.030 1.00 87.81 74 LEU A N 1
ATOM 600 C CA . LEU A 1 74 ? -10.468 -5.352 6.479 1.00 87.81 74 LEU A CA 1
ATOM 601 C C . LEU A 1 74 ? -11.775 -5.084 7.234 1.00 87.81 74 LEU A C 1
ATOM 603 O O . LEU A 1 74 ? -12.644 -5.945 7.283 1.00 87.81 74 LEU A O 1
ATOM 607 N N . ASN A 1 75 ? -11.915 -3.894 7.819 1.00 85.44 75 ASN A N 1
ATOM 608 C CA . ASN A 1 75 ? -13.121 -3.464 8.525 1.00 85.44 75 ASN A CA 1
ATOM 609 C C . ASN A 1 75 ? -14.096 -2.690 7.621 1.00 85.44 75 ASN A C 1
ATOM 611 O O . ASN A 1 75 ? -15.038 -2.056 8.108 1.00 85.44 75 ASN A O 1
ATOM 615 N N . ARG A 1 76 ? -13.859 -2.668 6.307 1.00 87.00 76 ARG A N 1
ATOM 616 C CA . ARG A 1 76 ? -14.748 -2.019 5.346 1.00 87.00 76 ARG A CA 1
ATOM 617 C C . ARG A 1 76 ? -15.913 -2.943 4.976 1.00 87.00 76 ARG A C 1
ATOM 619 O O . ARG A 1 76 ? -15.684 -4.119 4.717 1.00 87.00 76 ARG A O 1
ATOM 626 N N . PRO A 1 77 ? -17.158 -2.433 4.937 1.00 85.75 77 PRO A N 1
ATOM 627 C CA . PRO A 1 77 ? -18.309 -3.220 4.495 1.00 85.75 77 PRO A CA 1
ATOM 628 C C . PRO A 1 77 ? -18.346 -3.419 2.973 1.00 85.75 77 PRO A C 1
ATOM 630 O O . PRO A 1 77 ? -19.111 -4.246 2.480 1.00 85.75 77 PRO A O 1
ATOM 633 N N . GLU A 1 78 ? -17.580 -2.635 2.210 1.00 89.75 78 GLU A N 1
ATOM 634 C CA . GLU A 1 78 ? -17.556 -2.723 0.755 1.00 89.75 78 GLU A CA 1
ATOM 635 C C . GLU A 1 78 ? -16.916 -4.032 0.275 1.00 89.75 78 GLU A C 1
ATOM 637 O O . GLU A 1 78 ? -15.800 -4.372 0.655 1.00 89.75 78 GLU A O 1
ATOM 642 N N . ARG A 1 79 ? -17.605 -4.740 -0.630 1.00 89.44 79 ARG A N 1
ATOM 643 C CA . ARG A 1 79 ? -17.091 -5.973 -1.248 1.00 89.44 79 ARG A CA 1
ATOM 644 C C . ARG A 1 79 ? -15.894 -5.718 -2.168 1.00 89.44 79 ARG A C 1
ATOM 646 O O . ARG A 1 79 ? -14.978 -6.527 -2.204 1.00 89.44 79 ARG A O 1
ATOM 653 N N . ASN A 1 80 ? -15.935 -4.619 -2.921 1.00 92.06 80 ASN A N 1
ATOM 654 C CA . ASN A 1 80 ? -14.901 -4.228 -3.876 1.00 92.06 80 ASN A CA 1
ATOM 655 C C . ASN A 1 80 ? -14.455 -2.802 -3.555 1.00 92.06 80 ASN A C 1
ATOM 657 O O . ASN A 1 80 ? -15.295 -1.908 -3.436 1.00 92.06 80 ASN A O 1
ATOM 661 N N . ILE A 1 81 ? -13.146 -2.589 -3.431 1.00 92.81 81 ILE A N 1
ATOM 662 C CA . ILE A 1 81 ? -12.559 -1.292 -3.087 1.00 92.81 81 ILE A CA 1
ATOM 663 C C . ILE A 1 81 ? -11.471 -0.978 -4.106 1.00 92.81 81 ILE A C 1
ATOM 665 O O . ILE A 1 81 ? -10.510 -1.730 -4.242 1.00 92.81 81 ILE A O 1
ATOM 669 N N . ALA A 1 82 ? -11.607 0.153 -4.796 1.00 92.44 82 ALA A N 1
ATOM 670 C CA . ALA A 1 82 ? -10.537 0.68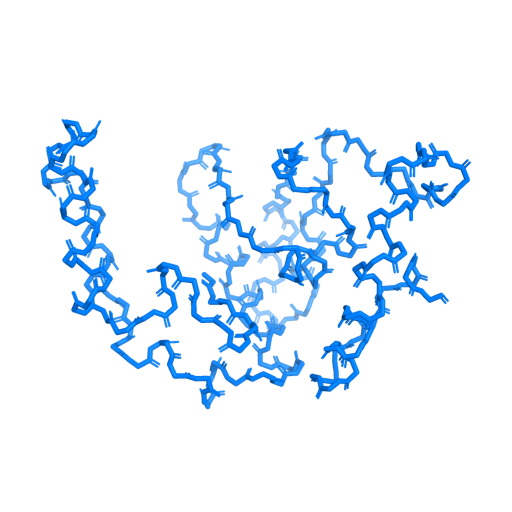5 -5.625 1.00 92.44 82 ALA A CA 1
ATOM 671 C C . ALA A 1 82 ? -9.557 1.472 -4.746 1.00 92.44 82 ALA A C 1
ATOM 673 O O . ALA A 1 82 ? -9.959 2.374 -4.008 1.00 92.44 82 ALA A O 1
ATOM 674 N N . ILE A 1 83 ? -8.272 1.132 -4.827 1.00 91.50 83 ILE A N 1
ATOM 675 C CA . ILE A 1 83 ? -7.204 1.819 -4.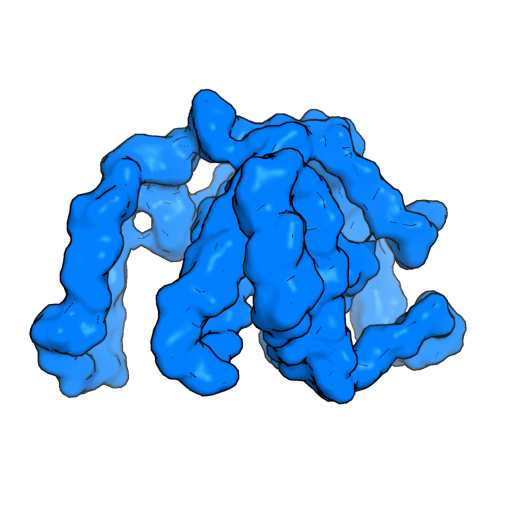100 1.00 91.50 83 ILE A CA 1
ATOM 676 C C . ILE A 1 83 ? -6.297 2.471 -5.131 1.00 91.50 83 ILE A C 1
ATOM 678 O O . ILE A 1 83 ? -5.668 1.787 -5.932 1.00 91.50 83 ILE A O 1
ATOM 682 N N . VAL A 1 84 ? -6.219 3.797 -5.087 1.00 89.69 84 VAL A N 1
ATOM 683 C CA . VAL A 1 84 ? -5.321 4.588 -5.931 1.00 89.69 84 VAL A CA 1
ATOM 684 C C . VAL A 1 84 ? -4.200 5.122 -5.053 1.00 89.69 84 VAL A C 1
ATOM 686 O O . VAL A 1 84 ? -4.443 5.615 -3.950 1.00 89.69 84 VAL A O 1
ATOM 689 N N . GLY A 1 85 ? -2.962 4.987 -5.514 1.00 88.88 85 GLY A N 1
ATOM 690 C CA . GLY A 1 85 ? -1.791 5.360 -4.739 1.00 88.88 85 GLY A CA 1
ATOM 691 C C . GLY A 1 85 ? -0.523 5.362 -5.574 1.00 88.88 85 GLY A C 1
ATOM 692 O O . GLY A 1 85 ? -0.554 5.195 -6.791 1.00 88.88 85 GLY A O 1
ATOM 693 N N . HIS A 1 86 ? 0.598 5.564 -4.894 1.00 87.19 86 HIS A N 1
ATOM 694 C CA . HIS A 1 86 ? 1.905 5.657 -5.526 1.00 87.19 86 HIS A CA 1
ATOM 695 C C . HIS A 1 86 ? 2.610 4.304 -5.560 1.00 87.19 86 HIS A C 1
ATOM 697 O O . HIS A 1 86 ? 2.456 3.475 -4.659 1.00 87.19 86 HIS A O 1
ATOM 703 N N . HIS A 1 87 ? 3.452 4.137 -6.578 1.00 86.56 87 HIS A N 1
ATOM 704 C CA . HIS A 1 87 ? 4.266 2.945 -6.799 1.00 86.56 87 HIS A CA 1
ATOM 705 C C . HIS A 1 87 ? 5.018 2.482 -5.547 1.00 86.56 87 HIS A C 1
ATOM 707 O O . HIS A 1 87 ? 4.882 1.336 -5.141 1.00 86.56 87 HIS A O 1
ATOM 713 N N . ASN A 1 88 ? 5.747 3.378 -4.881 1.00 87.38 88 ASN A N 1
ATOM 714 C CA . ASN A 1 88 ? 6.560 3.055 -3.705 1.00 87.38 88 ASN A CA 1
ATOM 715 C C . ASN A 1 88 ? 5.748 2.517 -2.512 1.00 87.38 88 ASN A C 1
ATOM 717 O O . ASN A 1 88 ? 6.249 1.694 -1.747 1.00 87.38 88 ASN A O 1
ATOM 721 N N . ILE A 1 89 ? 4.498 2.957 -2.354 1.00 89.38 89 ILE A N 1
ATOM 722 C CA . ILE A 1 89 ? 3.588 2.459 -1.323 1.00 89.38 89 ILE A CA 1
ATOM 723 C C . ILE A 1 89 ? 3.123 1.046 -1.665 1.00 89.38 89 ILE A C 1
ATOM 725 O O . ILE A 1 89 ? 3.136 0.181 -0.790 1.00 89.38 89 ILE A O 1
ATOM 729 N N . PHE A 1 90 ? 2.754 0.796 -2.923 1.00 90.06 90 PHE A N 1
ATOM 730 C CA . PHE A 1 90 ? 2.391 -0.548 -3.367 1.00 90.06 90 PHE A CA 1
ATOM 731 C C . PHE A 1 90 ? 3.583 -1.499 -3.334 1.00 90.06 90 PHE A C 1
ATOM 733 O O . PHE A 1 90 ? 3.431 -2.626 -2.880 1.00 90.06 90 PHE A O 1
ATOM 740 N N . LEU A 1 91 ? 4.778 -1.029 -3.684 1.00 88.56 91 LEU A N 1
ATOM 741 C CA . LEU A 1 91 ? 6.010 -1.797 -3.564 1.00 88.56 91 LEU A CA 1
ATOM 742 C C . LEU A 1 91 ? 6.289 -2.183 -2.108 1.00 88.56 91 LEU A C 1
ATOM 744 O O . LEU A 1 91 ? 6.610 -3.331 -1.829 1.00 88.56 91 LEU A O 1
ATOM 748 N N . ALA A 1 92 ? 6.118 -1.258 -1.160 1.00 90.25 92 ALA A N 1
ATOM 749 C CA . ALA A 1 92 ? 6.317 -1.553 0.257 1.00 90.25 92 ALA A CA 1
ATOM 750 C C . ALA A 1 92 ? 5.238 -2.495 0.831 1.00 90.25 92 ALA A C 1
ATOM 752 O O . ALA A 1 92 ? 5.519 -3.237 1.773 1.00 90.25 92 ALA A O 1
ATOM 753 N N . LEU A 1 93 ? 4.013 -2.447 0.294 1.00 91.62 93 LEU A N 1
ATOM 754 C CA . LEU A 1 93 ? 2.859 -3.212 0.778 1.00 91.62 93 LEU A CA 1
ATOM 755 C C . LEU A 1 93 ? 2.782 -4.620 0.186 1.00 91.62 93 LEU A C 1
ATOM 757 O O . LEU A 1 93 ? 2.458 -5.564 0.897 1.00 91.62 93 LEU A O 1
ATOM 761 N N . LEU A 1 94 ? 3.023 -4.725 -1.117 1.00 90.06 94 LEU A N 1
ATOM 762 C CA . LEU A 1 94 ? 2.772 -5.911 -1.928 1.00 90.06 94 LEU A CA 1
ATOM 763 C C . LEU A 1 94 ? 4.065 -6.548 -2.433 1.00 90.06 94 LEU A C 1
ATOM 765 O O . LEU A 1 94 ? 3.998 -7.645 -2.966 1.00 90.06 94 LEU A O 1
ATOM 769 N N . GLU A 1 95 ? 5.212 -5.877 -2.286 1.00 86.94 95 GLU A N 1
ATOM 770 C CA . GLU A 1 95 ? 6.519 -6.354 -2.765 1.00 86.94 95 GLU A CA 1
ATOM 771 C C . GLU A 1 95 ? 6.577 -6.517 -4.301 1.00 86.94 95 GLU A C 1
ATOM 773 O O . GLU A 1 95 ? 7.395 -7.257 -4.846 1.00 86.94 95 GLU A O 1
ATOM 778 N N . PHE A 1 96 ? 5.732 -5.768 -5.025 1.00 82.75 96 PHE A N 1
ATOM 779 C CA . PHE A 1 96 ? 5.660 -5.768 -6.489 1.00 82.75 96 PHE A CA 1
ATOM 780 C C . PHE A 1 96 ? 5.748 -4.364 -7.091 1.00 82.75 96 PHE A C 1
ATOM 782 O O . PHE A 1 96 ? 5.260 -3.390 -6.517 1.00 82.75 96 PHE A O 1
ATOM 789 N N . SER A 1 97 ? 6.336 -4.289 -8.291 1.00 81.38 97 SER A N 1
ATOM 790 C CA . SER A 1 97 ? 6.289 -3.091 -9.132 1.00 81.38 97 SER A CA 1
ATOM 791 C C . SER A 1 97 ? 4.919 -2.915 -9.771 1.00 81.38 97 SER A C 1
ATOM 793 O O . SER A 1 97 ? 4.257 -3.904 -10.079 1.00 81.38 97 SER A O 1
ATOM 795 N N . PHE A 1 98 ? 4.564 -1.663 -10.039 1.00 83.94 98 PHE A N 1
ATOM 796 C CA . PHE A 1 98 ? 3.388 -1.271 -10.810 1.00 83.94 98 PHE A CA 1
ATOM 797 C C . PHE A 1 98 ? 3.799 -0.278 -11.897 1.00 83.94 98 PHE A C 1
ATOM 799 O O . PHE A 1 98 ? 4.487 0.702 -11.609 1.00 83.94 98 PHE A O 1
ATOM 806 N N . MET A 1 99 ? 3.338 -0.482 -13.125 1.00 83.56 99 MET A N 1
ATOM 807 C CA . MET A 1 99 ? 3.408 0.537 -14.168 1.00 83.56 99 MET A CA 1
ATOM 808 C C . MET A 1 99 ? 2.418 1.670 -13.860 1.00 83.56 99 MET A C 1
ATOM 810 O O . MET A 1 99 ? 1.433 1.498 -13.135 1.00 83.56 99 MET A O 1
ATOM 814 N N . ASN A 1 100 ? 2.645 2.850 -14.439 1.00 83.75 100 ASN A N 1
ATOM 815 C CA . ASN A 1 100 ? 1.682 3.944 -14.321 1.00 83.75 100 ASN A CA 1
ATOM 816 C C . ASN A 1 100 ? 0.318 3.517 -14.880 1.00 83.75 100 ASN A C 1
ATOM 818 O O . ASN A 1 100 ? 0.237 2.989 -15.987 1.00 83.75 100 ASN A O 1
ATOM 822 N N . CYS A 1 101 ? -0.738 3.774 -14.104 1.00 86.62 101 CYS A N 1
ATOM 823 C CA . CYS A 1 101 ? -2.118 3.382 -14.407 1.00 86.62 101 CYS A CA 1
ATOM 824 C C . CYS A 1 101 ? -2.354 1.865 -14.514 1.00 86.62 101 CYS A C 1
ATOM 826 O O . CYS A 1 101 ? -3.418 1.452 -14.976 1.00 86.62 101 CYS A O 1
ATOM 828 N N . GLU A 1 102 ? -1.409 1.034 -14.071 1.00 86.38 102 GLU A N 1
ATOM 829 C CA . GLU A 1 102 ? -1.641 -0.400 -13.965 1.00 86.38 102 GLU A CA 1
ATOM 830 C C . GLU A 1 102 ? -2.697 -0.696 -12.898 1.00 86.38 102 GLU A C 1
ATOM 832 O O . GLU A 1 102 ? -2.663 -0.156 -11.790 1.00 86.38 102 GLU A O 1
ATOM 837 N N . VAL A 1 103 ? -3.628 -1.587 -13.235 1.00 89.88 103 VAL A N 1
ATOM 838 C CA . VAL A 1 103 ? -4.658 -2.069 -12.319 1.00 89.88 103 VAL A CA 1
ATOM 839 C C . VAL A 1 103 ? -4.409 -3.541 -12.047 1.00 89.88 103 VAL A 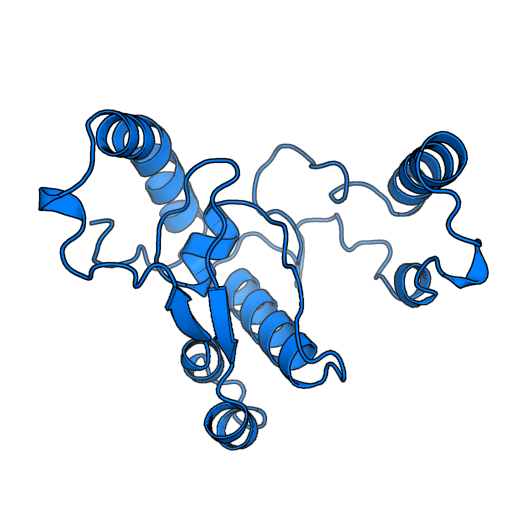C 1
ATOM 841 O O . VAL A 1 103 ? -4.308 -4.346 -12.972 1.00 89.88 103 VAL A O 1
ATOM 844 N N . ARG A 1 104 ? -4.345 -3.889 -10.763 1.00 89.81 104 ARG A N 1
ATOM 845 C CA . ARG A 1 104 ? -4.260 -5.271 -10.296 1.00 89.81 104 ARG A CA 1
ATOM 846 C C . ARG A 1 104 ? -5.324 -5.529 -9.246 1.00 89.81 104 ARG A C 1
ATOM 848 O O . ARG A 1 104 ? -5.572 -4.696 -8.375 1.00 89.81 104 ARG A O 1
ATOM 855 N N . GLU A 1 105 ? -5.920 -6.703 -9.321 1.00 93.00 105 GLU A N 1
ATOM 856 C CA . GLU A 1 105 ? -6.889 -7.200 -8.365 1.00 93.00 105 GLU A CA 1
ATOM 857 C C . GLU A 1 105 ? -6.188 -8.028 -7.289 1.00 93.00 105 GLU A C 1
ATOM 859 O O . GLU A 1 105 ? -5.400 -8.933 -7.581 1.00 93.00 105 GLU A O 1
ATOM 864 N N . TYR A 1 106 ? -6.510 -7.722 -6.034 1.00 93.06 106 TYR A N 1
ATOM 865 C CA . TYR A 1 106 ? -6.052 -8.457 -4.864 1.00 93.06 106 TYR A CA 1
ATOM 866 C C . TYR A 1 106 ? -7.247 -8.810 -3.980 1.00 93.06 106 TYR A C 1
ATOM 868 O O . TYR A 1 106 ? -8.104 -7.970 -3.710 1.00 93.06 106 TYR A O 1
ATOM 876 N N . ALA A 1 107 ? -7.261 -10.040 -3.480 1.00 92.94 107 ALA A N 1
ATOM 877 C CA . ALA A 1 107 ? -8.139 -10.473 -2.410 1.00 92.94 107 ALA A CA 1
ATOM 878 C C . ALA A 1 107 ? -7.469 -10.221 -1.054 1.00 92.94 107 ALA A C 1
ATOM 880 O O . ALA A 1 107 ? -6.255 -10.371 -0.904 1.00 92.94 107 ALA A O 1
ATOM 881 N N . LEU A 1 108 ? -8.271 -9.867 -0.052 1.00 91.38 108 LEU A N 1
ATOM 882 C CA . LEU A 1 108 ? -7.840 -9.779 1.341 1.00 91.38 108 LEU A CA 1
ATOM 883 C C . LEU A 1 108 ? -8.361 -10.994 2.107 1.00 91.38 108 LEU A C 1
ATOM 885 O O . LEU A 1 108 ? -9.570 -11.190 2.222 1.00 91.38 108 LEU A O 1
ATOM 889 N N . ASP A 1 109 ? -7.452 -11.803 2.647 1.00 86.44 109 ASP A N 1
ATOM 890 C CA . ASP A 1 109 ? -7.807 -12.955 3.476 1.00 86.44 109 ASP A CA 1
ATOM 891 C C . ASP A 1 109 ? -8.248 -12.498 4.875 1.00 86.44 109 ASP A C 1
ATOM 893 O O . ASP A 1 109 ? -7.438 -12.280 5.782 1.00 86.44 109 ASP A O 1
ATOM 897 N N . VAL A 1 110 ? -9.562 -12.339 5.037 1.00 78.88 110 VAL A N 1
ATOM 898 C CA . VAL A 1 110 ? -10.188 -11.884 6.286 1.00 78.88 110 VAL A CA 1
ATOM 899 C C . VAL A 1 110 ? -9.952 -12.876 7.424 1.00 78.88 110 VAL A C 1
ATOM 901 O O . VAL A 1 110 ? -9.744 -12.453 8.561 1.00 78.88 110 VAL A O 1
ATOM 904 N N . SER A 1 111 ? -9.928 -14.179 7.125 1.00 76.62 111 SER A N 1
ATOM 905 C CA . SER A 1 111 ? -9.751 -15.223 8.138 1.00 76.62 111 SER A CA 1
ATOM 906 C C . SER A 1 111 ? -8.359 -15.152 8.765 1.00 76.62 111 SER A C 1
ATOM 908 O O . SER A 1 111 ? -8.223 -15.100 9.988 1.00 76.62 111 SER A O 1
ATOM 910 N N . MET A 1 112 ? -7.328 -15.024 7.926 1.00 74.38 112 MET A N 1
ATOM 911 C CA . MET A 1 112 ? -5.949 -14.871 8.372 1.00 74.38 112 MET A CA 1
ATOM 912 C C . MET A 1 112 ? -5.758 -13.542 9.104 1.00 74.38 112 MET A C 1
ATOM 914 O O . MET A 1 112 ? -5.076 -13.472 10.125 1.00 74.38 112 MET A O 1
ATOM 918 N N . ALA A 1 113 ? -6.372 -12.471 8.606 1.00 69.88 113 ALA A N 1
ATOM 919 C CA . ALA A 1 113 ? -6.178 -11.159 9.187 1.00 69.88 113 ALA A CA 1
ATOM 920 C C . ALA A 1 113 ? -6.868 -10.974 10.545 1.00 69.88 113 ALA A C 1
ATOM 922 O O . ALA A 1 113 ? -6.310 -10.282 11.395 1.00 69.88 113 ALA A O 1
ATOM 923 N N . GLN A 1 114 ? -8.022 -11.607 10.786 1.00 70.06 114 GLN A N 1
ATOM 924 C CA . GLN A 1 114 ? -8.692 -11.580 12.092 1.00 70.06 114 GLN A CA 1
ATOM 925 C C . GLN A 1 114 ? -7.838 -12.234 13.182 1.00 70.06 114 GLN A C 1
ATOM 927 O O . GLN A 1 114 ? -7.718 -11.681 14.269 1.00 70.06 114 GLN A O 1
ATOM 932 N N . THR A 1 115 ? -7.157 -13.344 12.881 1.00 69.94 115 THR A N 1
ATOM 933 C CA . THR A 1 115 ? -6.231 -13.987 13.831 1.00 69.94 115 THR A CA 1
ATOM 934 C C . THR A 1 115 ? -4.999 -13.124 14.137 1.00 69.94 115 THR A C 1
ATOM 936 O O . THR A 1 115 ? -4.431 -13.203 15.224 1.00 69.94 115 THR A O 1
ATOM 939 N N . LEU A 1 116 ? -4.573 -12.288 13.186 1.00 69.75 116 LEU A N 1
ATOM 940 C CA . LEU A 1 116 ? -3.337 -11.500 13.274 1.00 69.75 116 LEU A CA 1
ATOM 941 C C . LEU A 1 116 ? -3.559 -10.047 13.721 1.00 69.75 116 LEU A C 1
ATOM 943 O O . LEU A 1 116 ? -2.592 -9.350 14.042 1.00 69.75 116 LEU A O 1
ATOM 947 N N . ALA A 1 117 ? -4.808 -9.571 13.736 1.00 62.00 117 ALA A N 1
ATOM 948 C CA . ALA A 1 117 ? -5.148 -8.183 14.034 1.00 62.00 117 ALA A CA 1
ATOM 949 C C . ALA A 1 117 ? -4.713 -7.761 15.447 1.00 62.00 117 ALA A C 1
ATOM 951 O O . ALA A 1 117 ? -4.268 -6.622 15.624 1.00 62.00 117 ALA A O 1
ATOM 952 N N . ASP A 1 118 ? -4.740 -8.677 16.410 1.00 63.66 118 ASP A N 1
ATOM 953 C CA . ASP A 1 118 ? -4.444 -8.379 17.815 1.00 63.66 118 ASP A CA 1
ATOM 954 C C . ASP A 1 118 ? -2.945 -8.372 18.136 1.00 63.66 118 ASP A C 1
ATOM 956 O O . ASP A 1 118 ? -2.515 -7.765 19.112 1.00 63.66 118 ASP A O 1
ATOM 960 N N . GLN A 1 119 ? -2.112 -8.983 17.291 1.00 64.81 119 GLN A N 1
ATOM 961 C CA . GLN A 1 119 ? -0.696 -9.214 17.604 1.00 64.81 119 GLN A CA 1
ATOM 962 C C . GLN A 1 119 ? 0.244 -8.087 17.148 1.00 64.81 119 GLN A C 1
ATOM 964 O O . GLN A 1 119 ? 1.459 -8.229 17.245 1.00 64.81 119 GLN A O 1
ATOM 969 N N . GLU A 1 120 ? -0.291 -6.993 16.587 1.00 67.88 120 GLU A N 1
ATOM 970 C CA . GLU A 1 120 ? 0.501 -5.916 15.962 1.00 67.88 120 GLU A CA 1
ATOM 971 C C . GLU A 1 120 ? 1.607 -6.424 15.014 1.00 67.88 120 GLU A C 1
ATOM 973 O O . GLU A 1 120 ? 2.630 -5.778 14.794 1.00 67.88 120 GLU A O 1
ATOM 978 N N . THR A 1 121 ? 1.397 -7.574 14.394 1.00 79.12 121 THR A N 1
ATOM 979 C CA . THR A 1 121 ? 2.425 -8.235 13.597 1.00 79.12 121 THR A CA 1
ATOM 980 C C . THR A 1 121 ? 2.411 -7.754 12.150 1.00 79.12 121 THR A C 1
ATOM 982 O O . THR A 1 121 ? 1.364 -7.429 11.581 1.00 79.12 121 THR A O 1
ATOM 985 N N . ASP A 1 122 ? 3.583 -7.763 11.519 1.00 83.38 122 ASP A N 1
ATOM 986 C CA . ASP A 1 122 ? 3.721 -7.557 10.075 1.00 83.38 122 ASP A CA 1
ATOM 987 C C . ASP A 1 122 ? 3.038 -8.668 9.266 1.00 83.38 122 ASP A C 1
ATOM 989 O O . ASP A 1 122 ? 2.797 -8.501 8.073 1.00 83.38 122 ASP A O 1
ATOM 993 N N . ALA A 1 123 ? 2.668 -9.786 9.901 1.00 84.38 123 ALA A N 1
ATOM 994 C CA . ALA A 1 123 ? 1.968 -10.874 9.232 1.00 84.38 123 ALA A CA 1
ATOM 995 C C . ALA A 1 123 ? 0.615 -10.444 8.633 1.00 84.38 123 ALA A C 1
ATOM 997 O O . ALA A 1 123 ? 0.192 -11.043 7.649 1.00 84.38 123 ALA A O 1
ATOM 998 N N . ILE A 1 124 ? -0.030 -9.379 9.136 1.00 87.81 124 ILE A N 1
ATOM 999 C CA . ILE A 1 124 ? -1.259 -8.856 8.513 1.00 87.81 124 ILE A CA 1
ATOM 1000 C C . ILE A 1 124 ? -1.018 -8.345 7.083 1.00 87.81 124 ILE A C 1
ATOM 1002 O O . ILE A 1 124 ? -1.912 -8.411 6.247 1.00 87.81 124 ILE A O 1
ATOM 1006 N N . LEU A 1 125 ? 0.200 -7.892 6.763 1.00 89.25 125 LEU A N 1
ATOM 1007 C CA . LEU A 1 125 ? 0.556 -7.464 5.406 1.00 89.25 125 LEU A CA 1
ATOM 1008 C C . LEU A 1 125 ? 0.595 -8.645 4.425 1.00 89.25 125 LEU A C 1
ATOM 1010 O O . LEU A 1 125 ? 0.475 -8.448 3.225 1.00 89.25 125 LEU A O 1
ATOM 1014 N N . LYS A 1 126 ? 0.668 -9.887 4.921 1.00 87.62 126 LYS A N 1
ATOM 1015 C CA . LYS A 1 126 ? 0.587 -11.098 4.092 1.00 87.62 126 LYS A CA 1
ATOM 1016 C C . LYS A 1 126 ? -0.851 -11.481 3.720 1.00 87.62 126 LYS A C 1
ATOM 1018 O O . LYS A 1 126 ? -1.045 -12.474 3.023 1.00 87.62 126 LYS A O 1
ATOM 1023 N N . ALA A 1 127 ? -1.860 -10.751 4.212 1.00 89.81 127 ALA A N 1
ATOM 1024 C CA . ALA A 1 127 ? -3.269 -11.021 3.912 1.00 89.81 127 ALA A CA 1
ATOM 1025 C C . ALA A 1 127 ? -3.646 -10.685 2.463 1.00 89.81 127 ALA A C 1
ATOM 1027 O O . ALA A 1 127 ? -4.673 -11.154 1.977 1.00 89.81 127 ALA A O 1
ATOM 1028 N N . TRP A 1 128 ? -2.823 -9.893 1.776 1.00 91.25 128 TRP A N 1
ATOM 1029 C CA . TRP A 1 128 ? -3.001 -9.545 0.374 1.00 91.25 128 TRP A CA 1
ATOM 1030 C C . TRP A 1 128 ? -2.640 -10.733 -0.517 1.00 91.25 128 TRP A C 1
ATOM 1032 O O . TRP A 1 128 ? -1.514 -11.232 -0.493 1.00 91.25 128 TRP A O 1
ATOM 1042 N N . ARG A 1 129 ? -3.602 -11.189 -1.317 1.00 89.62 129 ARG A N 1
ATOM 1043 C CA . ARG A 1 129 ? -3.443 -12.293 -2.266 1.00 89.62 129 ARG A CA 1
ATOM 1044 C C . ARG A 1 129 ? -3.719 -11.781 -3.672 1.00 89.62 129 ARG A C 1
ATOM 1046 O O . ARG A 1 129 ? -4.817 -11.283 -3.902 1.00 89.62 129 ARG A O 1
ATOM 1053 N N . PRO A 1 130 ? -2.767 -11.869 -4.608 1.00 88.75 130 PRO A N 1
ATOM 1054 C CA . PRO A 1 130 ? -3.042 -11.459 -5.974 1.00 88.75 130 PRO A CA 1
ATOM 1055 C C . PRO A 1 130 ? -4.120 -12.351 -6.596 1.00 88.75 130 PRO A C 1
ATOM 1057 O O . PRO A 1 130 ? -4.115 -13.565 -6.396 1.00 88.75 130 PRO A O 1
ATOM 1060 N N . VAL A 1 131 ? -5.023 -11.737 -7.356 1.00 88.69 131 VAL A N 1
ATOM 1061 C CA . VAL A 1 131 ? -6.077 -12.420 -8.117 1.00 88.69 131 VAL A CA 1
ATOM 1062 C C . VAL A 1 131 ? -5.771 -12.314 -9.606 1.00 88.69 131 VAL A C 1
ATOM 1064 O O . VAL A 1 131 ? -5.670 -13.339 -10.279 1.00 88.69 131 VAL A O 1
ATOM 1067 N N . TYR A 1 132 ? -5.585 -11.090 -10.117 1.00 77.88 132 TYR A N 1
ATOM 1068 C CA . TYR A 1 132 ? -5.352 -10.860 -11.541 1.00 77.88 132 TYR A CA 1
ATOM 1069 C C . TYR A 1 132 ? -4.720 -9.485 -11.855 1.00 77.88 132 TYR A C 1
ATOM 1071 O O . TYR A 1 132 ? -5.148 -8.484 -11.285 1.00 77.88 132 TYR A O 1
ATOM 1079 N N . PRO A 1 133 ? -3.775 -9.393 -12.808 1.00 73.12 133 PRO A N 1
ATOM 1080 C CA . PRO A 1 133 ? -2.954 -10.505 -13.272 1.00 73.12 133 PRO A CA 1
ATOM 1081 C C . PRO A 1 133 ? -2.201 -11.114 -12.082 1.00 73.12 133 PRO A C 1
ATOM 1083 O O . PRO A 1 133 ? -1.858 -10.414 -11.127 1.00 73.12 133 PRO A O 1
ATOM 1086 N N . LEU A 1 134 ? -1.971 -12.430 -12.108 1.00 64.69 134 LEU A N 1
ATOM 1087 C CA . LEU A 1 134 ? -1.071 -13.033 -11.130 1.00 64.69 134 LEU A CA 1
ATOM 1088 C C . LEU A 1 134 ? 0.310 -12.397 -11.340 1.00 64.69 134 LEU A C 1
ATOM 1090 O O . LEU A 1 134 ? 0.813 -12.460 -12.462 1.00 64.69 134 LEU A O 1
ATOM 1094 N N . PRO A 1 135 ? 0.922 -11.789 -10.311 1.00 57.94 135 PRO A N 1
ATOM 1095 C CA . PRO A 1 135 ? 2.290 -11.334 -10.408 1.00 57.94 135 PRO A CA 1
ATOM 1096 C C . PRO A 1 135 ? 3.129 -12.585 -10.631 1.00 57.94 135 PRO A C 1
ATOM 1098 O O . PRO A 1 135 ? 3.181 -13.475 -9.775 1.00 57.94 135 PRO A O 1
ATOM 1101 N N . LEU A 1 136 ? 3.709 -12.716 -11.819 1.00 51.97 136 LEU A N 1
ATOM 1102 C CA . LEU A 1 136 ? 4.543 -13.862 -12.106 1.00 51.97 136 LEU A CA 1
ATOM 1103 C C . LEU A 1 136 ? 5.782 -13.696 -11.231 1.00 51.97 136 LEU A C 1
ATOM 1105 O O . LEU A 1 136 ? 6.564 -12.764 -11.391 1.00 51.97 136 LEU A O 1
ATOM 1109 N N . ALA A 1 137 ? 5.995 -14.636 -10.314 1.00 43.31 137 ALA A N 1
ATOM 1110 C CA . ALA A 1 137 ? 7.194 -14.701 -9.478 1.00 43.31 137 ALA A CA 1
ATOM 1111 C C . ALA A 1 137 ? 8.517 -14.763 -10.290 1.00 43.31 137 ALA A C 1
ATOM 1113 O O . ALA A 1 137 ? 9.595 -14.755 -9.707 1.00 43.31 137 ALA A O 1
ATOM 1114 N N . ALA A 1 138 ? 8.440 -14.821 -11.626 1.00 43.72 138 ALA A N 1
ATOM 1115 C CA . ALA A 1 138 ? 9.538 -14.905 -12.584 1.00 43.72 138 ALA A CA 1
ATOM 1116 C C . ALA A 1 138 ? 9.661 -13.669 -13.507 1.00 43.72 138 ALA A C 1
ATOM 1118 O O . ALA A 1 138 ? 10.307 -13.759 -14.554 1.00 43.72 138 ALA A O 1
ATOM 1119 N N . ASP A 1 139 ? 9.031 -12.539 -13.162 1.00 53.31 139 ASP A N 1
ATOM 1120 C CA . ASP A 1 139 ? 8.815 -11.425 -14.094 1.00 53.31 139 ASP A CA 1
ATOM 1121 C C . ASP A 1 139 ? 10.081 -10.891 -14.774 1.00 53.31 139 ASP A C 1
ATOM 1123 O O . ASP A 1 139 ? 9.994 -10.537 -15.942 1.00 53.31 139 ASP A O 1
ATOM 1127 N N . SER A 1 140 ? 11.272 -10.932 -14.162 1.00 55.66 140 SER A N 1
ATOM 1128 C CA . SER A 1 140 ? 12.496 -10.377 -14.775 1.00 55.66 140 SER A CA 1
ATOM 1129 C C . SER A 1 140 ? 12.815 -10.923 -16.178 1.00 55.66 140 SER A C 1
ATOM 1131 O O . SER A 1 140 ? 13.330 -10.181 -17.019 1.00 55.66 140 SER A O 1
ATOM 1133 N N . ASN A 1 141 ? 12.459 -12.179 -16.472 1.00 56.84 141 ASN A N 1
ATOM 1134 C CA . ASN A 1 141 ? 12.739 -12.800 -17.771 1.00 56.84 141 ASN A CA 1
ATOM 1135 C C . ASN A 1 141 ? 11.645 -12.571 -18.826 1.00 56.84 141 ASN A C 1
ATOM 1137 O O . ASN A 1 141 ? 11.942 -12.656 -20.017 1.00 56.84 141 ASN A O 1
ATOM 1141 N N . ASN A 1 142 ? 10.417 -12.242 -18.413 1.00 64.00 142 ASN A N 1
ATOM 1142 C CA . ASN A 1 142 ? 9.268 -12.074 -19.312 1.00 64.00 142 ASN A CA 1
ATOM 1143 C C . ASN A 1 142 ? 8.782 -10.624 -19.438 1.00 64.00 142 ASN A C 1
ATOM 1145 O O . ASN A 1 142 ? 7.807 -10.381 -20.146 1.00 64.00 142 ASN A O 1
ATOM 1149 N N . LEU A 1 143 ? 9.474 -9.662 -18.818 1.00 71.25 143 LEU A N 1
ATOM 1150 C CA . LEU A 1 143 ? 9.171 -8.246 -19.011 1.00 71.25 143 LEU A CA 1
ATOM 1151 C C . LEU A 1 143 ? 9.264 -7.856 -20.491 1.00 71.25 143 LEU A C 1
ATOM 1153 O O . LEU A 1 143 ? 10.270 -8.109 -21.170 1.00 71.25 143 LEU A O 1
ATOM 1157 N N . SER A 1 144 ? 8.249 -7.141 -20.961 1.00 74.69 144 SER A N 1
ATOM 1158 C CA . SER A 1 144 ? 8.318 -6.353 -22.184 1.00 74.69 144 SER A CA 1
ATOM 1159 C C . SER A 1 144 ? 9.439 -5.309 -22.095 1.00 74.69 144 SER A C 1
ATOM 1161 O O . SER A 1 144 ? 9.895 -4.919 -21.017 1.00 74.69 144 SER A O 1
ATOM 1163 N N . ASN A 1 145 ? 9.891 -4.798 -23.242 1.00 81.12 145 ASN A N 1
ATOM 1164 C CA . ASN A 1 145 ? 10.922 -3.754 -23.265 1.00 81.12 145 ASN A CA 1
ATOM 1165 C C . ASN A 1 145 ? 10.487 -2.478 -22.522 1.00 81.12 145 ASN A C 1
ATOM 1167 O O . ASN A 1 145 ? 11.324 -1.820 -21.910 1.00 81.12 145 ASN A O 1
ATOM 1171 N N . ALA A 1 146 ? 9.191 -2.149 -22.544 1.00 77.69 146 ALA A N 1
ATOM 1172 C CA . ALA A 1 146 ? 8.649 -0.997 -21.828 1.00 77.69 146 ALA A CA 1
ATOM 1173 C C . ALA A 1 146 ? 8.733 -1.179 -20.304 1.00 77.69 146 ALA A C 1
ATOM 1175 O O . ALA A 1 146 ? 9.103 -0.248 -19.593 1.00 77.69 146 ALA A O 1
ATOM 1176 N N . GLU A 1 147 ? 8.451 -2.383 -19.803 1.00 76.31 147 GLU A N 1
ATOM 1177 C CA . GLU A 1 147 ? 8.576 -2.708 -18.377 1.00 76.31 147 GLU A CA 1
ATOM 1178 C C . GLU A 1 147 ? 10.039 -2.726 -17.930 1.00 76.31 147 GLU A C 1
ATOM 1180 O O . GLU A 1 147 ? 10.363 -2.185 -16.874 1.00 76.31 147 GLU A O 1
ATOM 1185 N N . LYS A 1 148 ? 10.946 -3.272 -18.752 1.00 79.56 148 LYS A N 1
ATOM 1186 C CA . LYS A 1 148 ? 12.394 -3.223 -18.483 1.00 79.56 148 LYS A CA 1
ATOM 1187 C C . LYS A 1 148 ? 12.895 -1.787 -18.375 1.00 79.56 148 LYS A C 1
ATOM 1189 O O . LYS A 1 148 ? 13.626 -1.468 -17.442 1.00 79.56 148 LYS A O 1
ATOM 1194 N N . GLU A 1 149 ? 12.486 -0.922 -19.301 1.00 82.38 149 GLU A N 1
ATOM 1195 C CA . GLU A 1 149 ? 12.868 0.490 -19.284 1.00 82.38 149 GLU A CA 1
ATOM 1196 C C . GLU A 1 149 ? 12.274 1.231 -18.081 1.00 82.38 149 GLU A C 1
ATOM 1198 O O . GLU A 1 149 ? 12.974 1.990 -17.412 1.00 82.38 149 GLU A O 1
ATOM 1203 N N . HIS A 1 150 ? 11.012 0.962 -17.740 1.00 80.88 150 HIS A N 1
ATOM 1204 C CA . HIS A 1 150 ? 10.391 1.509 -16.537 1.00 80.88 150 HIS A CA 1
ATOM 1205 C C . HIS A 1 150 ? 11.149 1.092 -15.271 1.00 80.88 150 HIS A C 1
ATOM 1207 O O . HIS A 1 150 ? 11.520 1.950 -14.470 1.00 80.88 150 HIS A O 1
ATOM 1213 N N . LEU A 1 151 ? 11.457 -0.199 -15.104 1.00 79.75 151 LEU A N 1
ATOM 1214 C CA . LEU A 1 151 ? 12.259 -0.659 -13.970 1.00 79.75 151 LEU A CA 1
ATOM 1215 C C . LEU A 1 151 ? 13.645 -0.016 -13.966 1.00 79.75 151 LEU A C 1
ATOM 1217 O O . LEU A 1 151 ? 14.088 0.426 -12.915 1.00 79.75 151 LEU A O 1
ATOM 1221 N N . ARG A 1 152 ? 14.310 0.124 -15.118 1.00 83.31 152 ARG A N 1
ATOM 1222 C CA . ARG A 1 152 ? 15.617 0.794 -15.212 1.00 83.31 152 ARG A CA 1
ATOM 1223 C C . ARG A 1 152 ? 15.580 2.227 -14.667 1.00 83.31 152 ARG A C 1
ATOM 1225 O O . ARG A 1 152 ? 16.541 2.658 -14.034 1.00 83.31 152 ARG A O 1
ATOM 1232 N N . ILE A 1 153 ? 14.491 2.957 -14.910 1.00 82.94 153 ILE A N 1
ATOM 1233 C CA . ILE A 1 153 ? 14.310 4.342 -14.452 1.00 82.94 153 ILE A CA 1
ATOM 1234 C C . ILE A 1 153 ? 13.946 4.394 -12.962 1.00 82.94 153 ILE A C 1
ATOM 1236 O O . ILE A 1 153 ? 14.502 5.202 -12.219 1.00 82.94 153 ILE A O 1
ATOM 1240 N N . HIS A 1 154 ? 13.016 3.549 -12.514 1.00 80.88 154 HIS A N 1
ATOM 1241 C CA . HIS A 1 154 ? 12.441 3.652 -11.171 1.00 80.88 154 HIS A CA 1
ATOM 1242 C C . HIS A 1 154 ? 13.209 2.875 -10.103 1.00 80.88 154 HIS A C 1
ATOM 1244 O O . HIS A 1 154 ? 13.213 3.287 -8.944 1.00 80.88 154 HIS A O 1
ATOM 1250 N N . LEU A 1 155 ? 13.887 1.787 -10.473 1.00 83.88 155 LEU A N 1
ATOM 1251 C CA . LEU A 1 155 ? 14.601 0.927 -9.535 1.00 83.88 155 LEU A CA 1
ATOM 1252 C C . LEU A 1 155 ? 15.660 1.691 -8.725 1.00 83.88 155 LEU A C 1
ATOM 1254 O O . LEU A 1 155 ? 15.606 1.586 -7.500 1.00 83.88 155 LEU A O 1
ATOM 1258 N N . PRO A 1 156 ? 16.554 2.513 -9.320 1.00 88.69 156 PRO A N 1
ATOM 1259 C CA . PRO A 1 156 ? 17.540 3.262 -8.540 1.00 88.69 156 PRO A CA 1
ATOM 1260 C C . PRO A 1 156 ? 16.891 4.188 -7.507 1.00 88.69 156 PRO A C 1
ATOM 1262 O O . PRO A 1 156 ? 17.306 4.211 -6.352 1.00 88.69 156 PRO A O 1
ATOM 1265 N N . TYR A 1 157 ? 15.820 4.885 -7.901 1.00 88.31 157 TYR A N 1
ATOM 1266 C CA . TYR A 1 157 ? 15.066 5.768 -7.012 1.00 88.31 157 TYR A CA 1
ATOM 1267 C C . TYR A 1 157 ? 14.390 4.996 -5.869 1.00 88.31 157 TYR A C 1
ATOM 1269 O O . TYR A 1 157 ? 14.444 5.414 -4.712 1.00 88.31 157 TYR A O 1
ATOM 1277 N N . CYS A 1 158 ? 13.768 3.850 -6.163 1.00 87.62 158 CYS A N 1
ATOM 1278 C CA . CYS A 1 158 ? 13.148 3.001 -5.149 1.00 87.62 158 CYS A CA 1
ATOM 1279 C C . CYS A 1 158 ? 14.184 2.438 -4.173 1.00 87.62 158 CYS A C 1
ATOM 1281 O O . CYS A 1 158 ? 13.951 2.486 -2.968 1.00 87.62 158 CYS A O 1
ATOM 1283 N N . VAL A 1 159 ? 15.325 1.955 -4.673 1.00 89.12 159 VAL A N 1
ATOM 1284 C CA . VAL A 1 159 ? 16.439 1.459 -3.853 1.00 89.12 159 VAL A CA 1
ATOM 1285 C C . VAL A 1 159 ? 16.943 2.564 -2.931 1.00 89.12 159 VAL A C 1
ATOM 1287 O O . VAL A 1 159 ? 16.957 2.373 -1.719 1.00 89.12 159 VAL A O 1
ATOM 1290 N N . GLU A 1 160 ? 17.263 3.741 -3.474 1.00 91.31 160 GLU A N 1
ATOM 1291 C CA . GLU A 1 160 ? 17.727 4.892 -2.694 1.00 91.31 160 GLU A CA 1
ATOM 1292 C C . GLU A 1 160 ? 16.737 5.253 -1.580 1.00 91.31 160 GLU A C 1
ATOM 1294 O O . GLU A 1 160 ? 17.120 5.367 -0.413 1.00 91.31 160 GLU A O 1
ATOM 1299 N N . LYS A 1 161 ? 15.446 5.383 -1.912 1.00 90.19 161 LYS A N 1
ATOM 1300 C CA . LYS A 1 161 ? 14.412 5.740 -0.936 1.00 90.19 161 LYS A CA 1
ATOM 1301 C C . LYS A 1 161 ? 14.220 4.657 0.123 1.00 90.19 161 LYS A C 1
ATOM 1303 O O . LYS A 1 161 ? 14.156 4.987 1.302 1.00 90.19 161 LYS A O 1
ATOM 1308 N N . PHE A 1 162 ? 14.163 3.382 -0.254 1.00 92.19 162 PHE A N 1
ATOM 1309 C CA . PHE A 1 162 ? 14.001 2.286 0.706 1.00 92.19 162 PHE A CA 1
ATOM 1310 C C . PHE A 1 162 ? 15.217 2.169 1.629 1.00 92.19 162 PHE A C 1
ATOM 1312 O O . PHE A 1 162 ? 15.042 1.998 2.836 1.00 92.19 162 PHE A O 1
ATOM 1319 N N . THR A 1 163 ? 16.431 2.356 1.104 1.00 92.50 163 THR A N 1
ATOM 1320 C CA . THR A 1 163 ? 17.655 2.450 1.908 1.00 92.50 163 THR A CA 1
ATOM 1321 C C . THR A 1 163 ? 17.598 3.630 2.873 1.00 92.50 163 THR A C 1
ATOM 1323 O O . THR A 1 163 ? 17.831 3.436 4.065 1.00 92.50 163 THR A O 1
ATOM 1326 N N . LEU A 1 164 ? 17.226 4.824 2.400 1.00 92.31 164 LEU A N 1
ATOM 1327 C CA . LEU A 1 164 ? 17.077 6.018 3.236 1.00 92.31 164 LEU A CA 1
ATOM 1328 C C . LEU A 1 164 ? 16.050 5.810 4.356 1.00 92.31 164 LEU A C 1
ATOM 1330 O O . LEU A 1 164 ? 16.265 6.238 5.487 1.00 92.31 164 LEU A O 1
ATOM 1334 N N . TRP A 1 165 ? 14.940 5.138 4.055 1.00 91.94 165 TRP A N 1
ATOM 1335 C CA . TRP A 1 165 ? 13.906 4.825 5.037 1.00 91.94 165 TRP A CA 1
ATOM 1336 C C . TRP A 1 165 ? 14.312 3.690 5.981 1.00 91.94 165 TRP A C 1
ATOM 1338 O O . TRP A 1 165 ? 13.647 3.480 6.991 1.00 91.94 165 TRP A O 1
ATOM 1348 N N . GLY A 1 166 ? 15.354 2.915 5.673 1.00 93.25 166 GLY A N 1
ATOM 1349 C CA . GLY A 1 166 ? 15.637 1.663 6.375 1.00 93.25 166 GLY A CA 1
ATOM 1350 C C . GLY A 1 166 ? 14.520 0.625 6.196 1.00 93.25 166 GLY A C 1
ATOM 1351 O O . GLY A 1 166 ? 14.265 -0.176 7.097 1.00 93.25 166 GLY A O 1
ATOM 1352 N N . TYR A 1 167 ? 13.813 0.659 5.061 1.00 91.12 167 TYR A N 1
ATOM 1353 C CA . TYR A 1 167 ? 12.801 -0.332 4.699 1.00 91.12 167 TYR A CA 1
ATOM 1354 C C . TYR A 1 167 ? 13.442 -1.435 3.840 1.00 91.12 167 TYR A C 1
ATOM 1356 O O . TYR A 1 167 ? 14.176 -1.116 2.903 1.00 91.12 167 TYR A O 1
ATOM 1364 N N . PRO A 1 168 ? 13.188 -2.728 4.111 1.00 89.44 168 PRO A N 1
ATOM 1365 C CA . PRO A 1 168 ? 13.763 -3.807 3.314 1.00 89.44 168 PRO A CA 1
ATOM 1366 C C . PRO A 1 168 ? 13.345 -3.720 1.844 1.00 89.44 168 PRO A C 1
ATOM 1368 O O . PRO A 1 168 ? 12.155 -3.681 1.538 1.00 89.44 168 PRO A O 1
ATOM 1371 N N . ILE A 1 169 ? 14.323 -3.729 0.938 1.00 86.38 169 ILE A N 1
ATOM 1372 C CA . ILE A 1 169 ? 14.060 -3.832 -0.500 1.00 86.38 169 ILE A CA 1
ATOM 1373 C C . ILE A 1 169 ? 13.582 -5.266 -0.791 1.00 86.38 169 ILE A C 1
ATOM 1375 O O . ILE A 1 169 ? 14.272 -6.208 -0.355 1.00 86.38 169 ILE A O 1
ATOM 1379 N N . PRO A 1 170 ? 12.441 -5.433 -1.491 1.00 81.44 170 PRO A N 1
ATOM 1380 C CA . PRO A 1 170 ? 11.949 -6.733 -1.941 1.00 81.44 170 PRO A CA 1
ATOM 1381 C C . PRO A 1 170 ? 13.019 -7.527 -2.697 1.00 81.44 170 PRO A C 1
ATOM 1383 O O . PRO A 1 170 ? 13.839 -6.953 -3.408 1.00 81.44 170 PRO A O 1
ATOM 1386 N N . GLU A 1 171 ? 13.052 -8.847 -2.526 1.00 75.88 171 GLU A N 1
ATOM 1387 C CA . GLU A 1 171 ? 14.114 -9.696 -3.091 1.00 75.88 171 GLU A CA 1
ATOM 1388 C C . GLU A 1 171 ? 14.149 -9.661 -4.625 1.00 75.88 171 GLU A C 1
ATOM 1390 O O . GLU A 1 171 ? 15.220 -9.620 -5.215 1.00 75.88 171 GLU A O 1
ATOM 1395 N N . ASN A 1 172 ? 12.987 -9.549 -5.265 1.00 67.12 172 ASN A N 1
ATOM 1396 C CA . ASN A 1 172 ? 12.822 -9.348 -6.708 1.00 67.12 172 ASN A CA 1
ATOM 1397 C C . ASN A 1 172 ? 13.317 -7.980 -7.227 1.00 67.12 172 ASN A C 1
ATOM 1399 O O . ASN A 1 172 ? 13.279 -7.746 -8.433 1.00 67.12 172 ASN A O 1
ATOM 1403 N N . PHE A 1 173 ? 13.742 -7.078 -6.338 1.00 68.69 173 PHE A N 1
ATOM 1404 C CA . PHE A 1 173 ? 14.307 -5.757 -6.644 1.00 68.69 173 PHE A CA 1
ATOM 1405 C C . PHE A 1 173 ? 15.797 -5.644 -6.268 1.00 68.69 173 PHE A C 1
ATOM 1407 O O . PHE A 1 173 ? 16.361 -4.551 -6.354 1.00 68.69 173 PHE A O 1
ATOM 1414 N N . ARG A 1 174 ? 16.427 -6.734 -5.815 1.00 66.31 174 ARG A N 1
ATOM 1415 C CA . ARG A 1 174 ? 17.872 -6.810 -5.547 1.00 66.31 174 ARG A CA 1
ATOM 1416 C C . ARG A 1 174 ? 18.609 -7.378 -6.749 1.00 66.31 174 ARG A C 1
ATOM 1418 O O . ARG A 1 174 ? 19.735 -6.896 -6.989 1.00 66.31 174 ARG A O 1
#

pLDDT: mean 79.54, std 11.87, range [43.31, 93.25]

Radius of gyration: 17.51 Å; chains: 1; bounding box: 42×39×41 Å

Secondary structure (DSSP, 8-state):
----SSSPPSSSS-HHHHHHHHHHHHHHH----GGGS-GGGGGS-TTTTS-SGGGSS-HHHHHHHHHHHHHHHHT---SS------HHHHHHHHS----TT---EEEE-HHHHHHHGGGT-GGGGGGEEEEES---TTHHHH--HHHHHHHHHHHHHHHHHHHHHTPPPPGGG-

=== Feature glossary ===
Legend for the data blocks above and below:

— What the protein is —

The amino-acid sequence is the protein's primary structure: the linear order of residues from the N-terminus to the C-terminus, written in one-letter code. Everything else here — the 3D coordinates, the secondary structure, the domain annotations — is ultimately a consequence of this string.

Functional annotations link the protein to curated databases. InterPro entries identify conserved domains and families by matching the sequence against member-database signatures (Pfam, PROSITE, CDD, …). Gene Ontology (GO) terms describe molecular function, biological process, and cellular component in a controlled vocabulary. CATH places the structure in a hierarchical fold classification (Class/Architecture/Topology/Homologous-superfamily). The organism is the source species.

— Where its atoms are —

Atomic coordinates in PDBx/mmCIF format — the same representation the Protein Data Bank distributes. Each line of the _atom_site loop places one backbone atom in Cartesian space (units: ångströms, origin: arbitrary).

The six renders are orthographic views along the three Cartesian axes in both directions. Representation (cartoon, sticks, or surface) and color scheme (sequence-rainbow or by-chain) vary across proteins so the training set covers all the common visualization conventions.

— Local backbone conformation —

Eight-state secondary structure (DSSP): H is the canonical α-helix, G the tighter 3₁₀-helix, I the wider π-helix; E/B are β-structure, T and S are turns and bends, and '-' is everything else. DSSP derives these from the pattern of main-chain N–H···O=C hydrogen bonds, not from the sequence.

Three-state secondary structure (P-SEA) collapses the eight DSSP classes into helix (a), strand (b), and coil (c). P-SEA assigns these from Cα geometry alone — distances and angles — without requiring backbone oxygens, so it works on any Cα trace.

φ (phi) and ψ (psi) are the two rotatable backbone dihedrals per residue: φ is the C(i-1)–N–Cα–C torsion, ψ is the N–Cα–C–N(i+1) torsion, both in degrees on (−180°, 180°]. α-helical residues cluster nea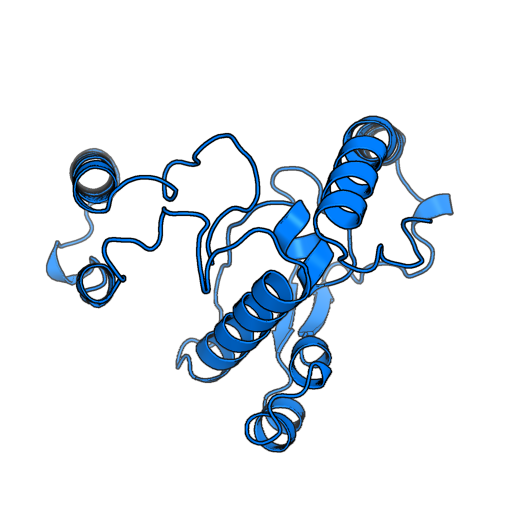r (−60°, −45°); β-strand residues near (−120°, +130°). A Ramachandran plot is simply a scatter of (φ, ψ) for every residue.

— Global shape and packing —

The geometric summary reports three shape descriptors. Rg (radius of gyration) measures how spread out the Cα atoms are about their centre of mass; compact globular proteins have small Rg, elongated or unfolded ones large. Cα contacts (<8 Å, |i−j|>4) count long-range residue pairs in spatial proximity — high for tightly packed folds, near zero for rods or random coil. The bounding-box extents give the protein's footprint along x, y, z in Å.

SASA measures how much of the protein is reachable by solvent. It is computed by rolling a water-sized probe over the atomic surface and summing the exposed area (Å²). Per-residue SASA distinguishes core (buried, low SASA) from surface (exposed, high SASA) residues; total SASA is a whole-molecule size measure.

Plot images: a contact map (which residues are close in 3D, as an N×N binary image), a Ramachandran scatter (backbone torsion angles, revealing secondary-structure composition at a glance), and — for AlphaFold structures — a PAE heatmap (pairwise prediction confidence).

— Structural neighborhood —

A 3Di character summarizes, for each residue, the relative orientation of the Cα frame of its nearest spatial neighbor. Because it encodes fold topology rather than chemistry, 3Di alignments detect remote structural similarity that sequence alignment misses.

The Foldseek neighbor list gives the closest experimentally determined structures in the PDB, ranked by structural alignment. TM-score near 1 means near-identical fold; near 0.3 means only rough topology match. This is how one finds what a novel AlphaFold prediction most resembles in the solved-structure universe.

— Confidence and disorder —

For AlphaFold models, the B-factor field carries pLDDT — the model's own estimate of local accuracy on a 0–100 scale. Regions with pLDDT<50 should be treated as essentially unmodeled; they often correspond to intrinsically disordered segments.

Crystallographic B-factors measure how much each atom's electron density is smeared out, in Å². They rise in mobile loops and surface residues and fall in the buried interior. In AlphaFold models this column is repurposed to hold pLDDT instead.

Predicted Aligned Error (PAE) is an AlphaFold confidence matrix: entry (i, j) is the expected error in the position of residue j, in ångströms, when the prediction is superimposed on the true structure at residue i. Low PAE within a block of residues means that block is internally rigid and well-predicted; high PAE between two blocks means their relative placement is uncertain even if each block individually is confident.